Protein AF-A0A8J7PXH0-F1 (afdb_monomer_lite)

Structure (mmCIF, N/CA/C/O backbone):
data_AF-A0A8J7PXH0-F1
#
_entry.id   AF-A0A8J7PXH0-F1
#
loop_
_atom_site.group_PDB
_atom_site.id
_atom_site.type_symbol
_atom_site.label_atom_id
_atom_site.label_alt_id
_atom_site.label_comp_id
_atom_site.label_asym_id
_atom_site.label_entity_id
_atom_site.label_seq_id
_atom_site.pdbx_PDB_ins_code
_atom_site.Cartn_x
_atom_site.Cartn_y
_atom_site.Cartn_z
_atom_site.occupancy
_atom_site.B_iso_or_equiv
_atom_site.auth_seq_id
_atom_site.auth_comp_id
_atom_site.auth_asym_id
_atom_site.auth_atom_id
_atom_site.pdbx_PDB_model_num
ATOM 1 N N . GLU A 1 1 ? -12.166 7.749 -21.381 1.00 57.38 1 GLU A N 1
ATOM 2 C CA . GLU A 1 1 ? -11.118 8.547 -20.692 1.00 57.38 1 GLU A CA 1
ATOM 3 C C . GLU A 1 1 ? -10.069 7.679 -19.978 1.00 57.38 1 GLU A C 1
ATOM 5 O O . GLU A 1 1 ? -8.883 7.879 -20.211 1.00 57.38 1 GLU A O 1
ATOM 10 N N . LEU A 1 2 ? -10.464 6.644 -19.217 1.00 51.62 2 LEU A N 1
ATOM 11 C CA . LEU A 1 2 ? -9.538 5.640 -18.648 1.00 51.62 2 LEU A CA 1
ATOM 12 C C . LEU A 1 2 ? -8.808 4.787 -19.702 1.00 51.62 2 LEU A C 1
ATOM 14 O O . LEU A 1 2 ? -7.662 4.409 -19.489 1.00 51.62 2 LEU A O 1
ATOM 18 N N . GLU A 1 3 ? -9.428 4.530 -20.854 1.00 45.84 3 GLU A N 1
ATOM 19 C CA . GLU A 1 3 ? -8.830 3.743 -21.945 1.00 45.84 3 GLU A CA 1
ATOM 20 C C . GLU A 1 3 ? -7.644 4.441 -22.629 1.00 45.84 3 GLU A C 1
ATOM 22 O O . GLU A 1 3 ? -6.675 3.784 -22.988 1.00 45.84 3 GLU A O 1
ATOM 27 N N . ARG A 1 4 ? -7.633 5.780 -22.731 1.00 52.47 4 ARG A N 1
ATOM 28 C CA . ARG A 1 4 ? -6.480 6.518 -23.295 1.00 52.47 4 ARG A CA 1
ATOM 29 C C . ARG A 1 4 ? -5.243 6.437 -22.393 1.00 52.47 4 ARG A C 1
ATOM 31 O O . ARG A 1 4 ? -4.129 6.432 -22.900 1.00 52.47 4 ARG A O 1
ATOM 38 N N . ARG A 1 5 ? -5.427 6.268 -21.075 1.00 53.31 5 ARG A N 1
ATOM 39 C CA . ARG A 1 5 ? -4.338 5.994 -20.117 1.00 53.31 5 ARG A CA 1
ATOM 40 C C . ARG A 1 5 ? -3.657 4.638 -20.341 1.00 53.31 5 ARG A C 1
ATOM 42 O O . ARG A 1 5 ? -2.589 4.434 -19.779 1.00 53.31 5 ARG A O 1
ATOM 49 N N . PHE A 1 6 ? -4.229 3.719 -21.130 1.00 59.06 6 PHE A N 1
ATOM 50 C CA . PHE A 1 6 ? -3.595 2.423 -21.410 1.00 59.06 6 PHE A CA 1
ATOM 51 C C . PHE A 1 6 ? -2.417 2.505 -22.381 1.00 59.06 6 PHE A C 1
ATOM 53 O O . PHE A 1 6 ? -1.596 1.586 -22.371 1.00 59.06 6 PHE A O 1
ATOM 60 N N . VAL A 1 7 ? -2.348 3.552 -23.210 1.00 59.47 7 VAL A N 1
ATOM 61 C CA . VAL A 1 7 ? -1.360 3.652 -24.294 1.00 59.47 7 VAL A CA 1
ATOM 62 C C . VAL A 1 7 ? 0.048 3.901 -23.742 1.00 59.47 7 VAL A C 1
ATOM 64 O O . VAL A 1 7 ? 0.981 3.233 -24.173 1.00 59.47 7 VAL A O 1
ATOM 67 N N . ASP A 1 8 ? 0.173 4.730 -22.701 1.00 73.44 8 ASP A N 1
ATOM 68 C CA . ASP A 1 8 ? 1.466 5.089 -22.087 1.00 73.44 8 ASP A CA 1
ATOM 69 C C . ASP A 1 8 ? 1.693 4.450 -20.703 1.00 73.44 8 ASP A C 1
ATOM 71 O O . ASP A 1 8 ? 2.664 4.751 -20.007 1.00 73.44 8 ASP A O 1
ATOM 75 N N . ALA A 1 9 ? 0.786 3.573 -20.258 1.00 78.56 9 ALA A N 1
ATOM 76 C CA . ALA A 1 9 ? 0.883 2.940 -18.947 1.00 78.56 9 ALA A CA 1
ATOM 77 C C . ALA A 1 9 ? 2.067 1.969 -18.882 1.00 78.56 9 ALA A C 1
ATOM 79 O O . ALA A 1 9 ? 2.158 1.019 -19.667 1.00 78.56 9 ALA A O 1
ATOM 80 N N . THR A 1 10 ? 2.917 2.121 -17.862 1.00 90.81 10 THR A N 1
ATOM 81 C CA . THR A 1 10 ? 3.910 1.088 -17.547 1.00 90.81 10 THR A CA 1
ATOM 82 C C . THR A 1 10 ? 3.204 -0.234 -17.211 1.00 90.81 10 THR A C 1
ATOM 84 O O . THR A 1 10 ? 2.043 -0.232 -16.782 1.00 90.81 10 THR A O 1
ATOM 87 N N . PRO A 1 11 ? 3.879 -1.394 -17.316 1.00 91.94 11 PRO A N 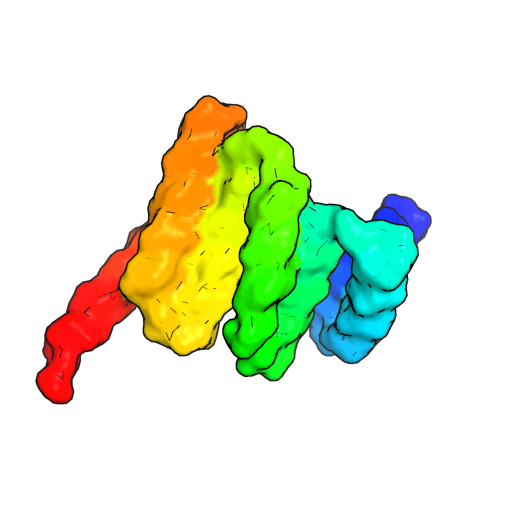1
ATOM 88 C CA . PRO A 1 11 ? 3.282 -2.661 -16.898 1.00 91.94 11 PRO A CA 1
ATOM 89 C C . PRO A 1 11 ? 2.758 -2.639 -15.451 1.00 91.94 11 PRO A C 1
ATOM 91 O O . PRO A 1 11 ? 1.713 -3.220 -15.169 1.00 91.94 11 PRO A O 1
ATOM 94 N N . ALA A 1 12 ? 3.427 -1.916 -14.546 1.00 92.69 12 ALA A N 1
ATOM 95 C CA . ALA A 1 12 ? 2.957 -1.723 -13.175 1.00 92.69 12 ALA A CA 1
ATOM 96 C C . ALA A 1 12 ? 1.677 -0.866 -13.108 1.00 92.69 12 ALA A C 1
ATOM 98 O O . ALA A 1 12 ? 0.757 -1.190 -12.358 1.00 92.69 12 ALA A O 1
ATOM 99 N N . ASP A 1 13 ? 1.573 0.195 -13.911 1.00 93.50 13 ASP A N 1
ATOM 100 C CA . ASP A 1 13 ? 0.351 1.010 -13.979 1.00 93.50 13 ASP A CA 1
ATOM 101 C C . ASP A 1 13 ? -0.820 0.211 -14.555 1.00 93.50 13 ASP A C 1
ATOM 103 O O . ASP A 1 13 ? -1.951 0.351 -14.094 1.00 93.50 13 ASP A O 1
ATOM 107 N N . ARG A 1 14 ? -0.550 -0.711 -15.486 1.00 94.62 14 ARG A N 1
ATOM 108 C CA . ARG A 1 14 ? -1.558 -1.643 -15.998 1.00 94.62 14 ARG A CA 1
ATOM 109 C C . ARG A 1 14 ? -2.074 -2.597 -14.918 1.00 94.62 14 ARG A C 1
ATOM 111 O O . ARG A 1 14 ? -3.281 -2.807 -14.856 1.00 94.62 14 ARG A O 1
ATOM 118 N N . VAL A 1 15 ? -1.217 -3.119 -14.031 1.00 96.06 15 VAL A N 1
ATOM 119 C CA . VAL A 1 15 ? -1.674 -3.909 -12.863 1.00 96.06 15 VAL A CA 1
ATOM 120 C C . VAL A 1 15 ? -2.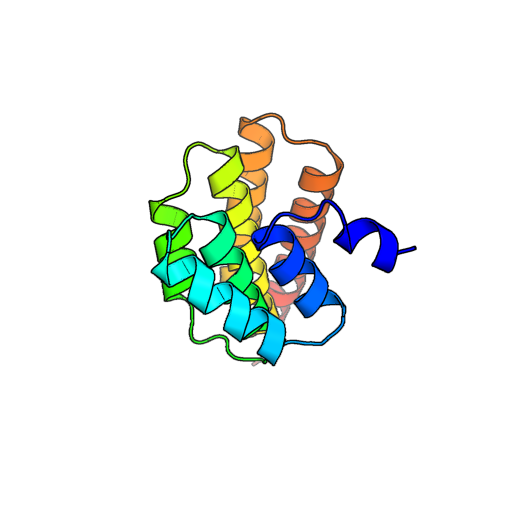617 -3.079 -11.989 1.00 96.06 15 VAL A C 1
ATOM 122 O O . VAL A 1 15 ? -3.676 -3.557 -11.582 1.00 96.06 15 VAL A O 1
ATOM 125 N N . TRP A 1 16 ? -2.261 -1.819 -11.723 1.00 94.56 16 TRP A N 1
ATOM 126 C CA . TRP A 1 16 ? -3.114 -0.918 -10.950 1.00 94.56 16 TRP A CA 1
ATOM 127 C C . TRP A 1 16 ? -4.466 -0.662 -11.633 1.00 94.56 16 TRP A C 1
ATOM 129 O O . TRP A 1 16 ? -5.495 -0.752 -10.962 1.00 94.56 16 TRP A O 1
ATOM 139 N N . LEU A 1 17 ? -4.470 -0.382 -12.942 1.00 94.19 17 LEU A N 1
ATOM 140 C CA . LEU A 1 17 ? -5.680 -0.136 -13.735 1.00 94.19 17 LEU A CA 1
ATOM 141 C C . LEU A 1 17 ? -6.608 -1.352 -13.737 1.00 94.19 17 LEU A C 1
ATOM 143 O O . LEU A 1 17 ? -7.787 -1.213 -13.429 1.00 94.19 17 LEU A O 1
ATOM 147 N N . LEU A 1 18 ? -6.073 -2.542 -14.031 1.00 95.38 18 LEU A N 1
ATOM 148 C CA . LEU A 1 18 ? -6.843 -3.790 -14.037 1.00 95.38 18 LEU A CA 1
ATOM 149 C C . LEU A 1 18 ? -7.531 -4.024 -12.688 1.00 95.38 18 LEU A C 1
ATOM 151 O O . LEU A 1 18 ? -8.717 -4.342 -12.657 1.00 95.38 18 LEU A O 1
ATOM 155 N N . ARG A 1 19 ? -6.826 -3.771 -11.575 1.00 95.56 19 ARG A N 1
ATOM 156 C CA . ARG A 1 19 ? -7.404 -3.871 -10.228 1.00 95.56 19 ARG A CA 1
ATOM 157 C C . ARG A 1 19 ? -8.566 -2.898 -10.019 1.00 95.56 19 ARG A C 1
ATOM 159 O O . ARG A 1 19 ? -9.608 -3.309 -9.528 1.00 95.56 19 ARG A O 1
ATOM 166 N N . VAL A 1 20 ? -8.401 -1.624 -10.387 1.00 94.31 20 VAL A N 1
ATOM 167 C CA . VAL A 1 20 ? -9.456 -0.600 -10.225 1.00 94.31 20 VAL A CA 1
ATOM 168 C C . VAL A 1 20 ? -10.671 -0.885 -11.115 1.00 94.31 20 VAL A C 1
ATOM 170 O O . VAL A 1 20 ? -11.788 -0.564 -10.729 1.00 94.31 20 VAL A O 1
ATOM 173 N N . LEU A 1 21 ? -10.474 -1.542 -12.260 1.00 94.50 21 LEU A N 1
ATOM 174 C CA . LEU A 1 21 ? -11.548 -2.014 -13.142 1.00 94.50 21 LEU A CA 1
ATOM 175 C C . LEU A 1 21 ? -12.203 -3.328 -12.673 1.00 94.50 21 LEU A C 1
ATOM 177 O O . LEU A 1 21 ? -13.040 -3.871 -13.387 1.00 94.50 21 LEU A O 1
ATOM 181 N N . GLY A 1 22 ? -11.802 -3.882 -11.525 1.00 95.19 22 GLY A N 1
ATOM 182 C CA . GLY A 1 22 ? -12.330 -5.151 -11.011 1.00 95.19 22 GLY A CA 1
ATOM 183 C C . GLY A 1 22 ? -11.814 -6.401 -11.734 1.00 95.19 22 GLY A C 1
ATOM 184 O O . GLY A 1 22 ? -12.213 -7.512 -11.401 1.00 95.19 22 GLY A O 1
ATOM 185 N N . ARG A 1 23 ? -10.881 -6.261 -12.684 1.00 96.94 23 ARG A N 1
ATOM 186 C CA . ARG A 1 23 ? -10.244 -7.373 -13.410 1.00 96.94 23 ARG A CA 1
ATOM 187 C C . ARG A 1 23 ? -9.106 -7.969 -12.578 1.00 96.94 23 ARG A C 1
ATOM 189 O O . ARG A 1 23 ? -7.930 -7.868 -12.933 1.00 96.94 23 ARG A O 1
ATOM 196 N N . LEU A 1 24 ? -9.457 -8.526 -11.418 1.00 97.12 24 LEU A N 1
ATOM 197 C CA . LEU A 1 24 ? -8.498 -8.936 -10.386 1.00 97.12 24 LEU A CA 1
ATOM 198 C C . LEU A 1 24 ? -7.601 -10.102 -10.828 1.00 97.12 24 LEU A C 1
ATOM 200 O O . LEU A 1 24 ? -6.409 -10.081 -10.526 1.00 97.12 24 LEU A O 1
ATOM 204 N N . ASP A 1 25 ? -8.122 -11.070 -11.585 1.00 97.88 25 ASP A N 1
ATOM 205 C CA . ASP A 1 25 ? -7.329 -12.203 -12.093 1.00 97.88 25 ASP A CA 1
ATOM 206 C C . ASP A 1 25 ? -6.297 -11.771 -13.144 1.00 97.88 25 ASP A C 1
ATOM 208 O O . ASP A 1 25 ? -5.138 -12.196 -13.102 1.00 97.88 25 ASP A O 1
ATOM 212 N N . ASP A 1 26 ? -6.673 -10.850 -14.034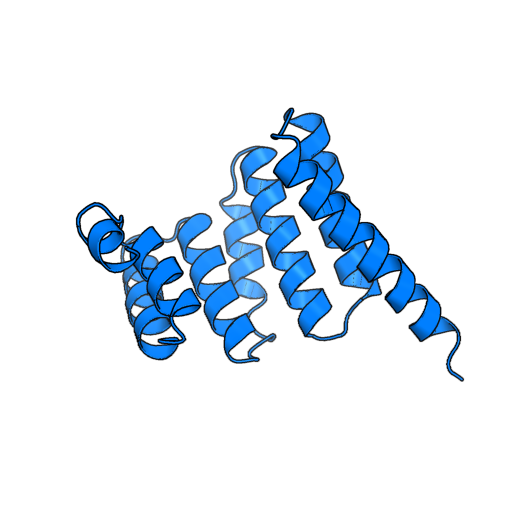 1.00 97.31 26 ASP A N 1
ATOM 213 C CA . ASP A 1 26 ? -5.750 -10.262 -15.010 1.00 97.31 26 ASP A CA 1
ATOM 214 C C . ASP A 1 26 ? -4.660 -9.442 -14.311 1.00 97.31 26 ASP A C 1
ATOM 216 O O . ASP A 1 26 ? -3.476 -9.532 -14.653 1.00 97.31 26 ASP A O 1
ATOM 220 N N . ALA A 1 27 ? -5.051 -8.650 -13.304 1.00 97.56 27 ALA A N 1
ATOM 221 C CA . ALA A 1 27 ? -4.119 -7.872 -12.497 1.00 97.56 27 ALA A CA 1
ATOM 222 C C . ALA A 1 27 ? -3.109 -8.787 -11.791 1.00 97.56 27 ALA A C 1
ATOM 224 O O . ALA A 1 27 ? -1.909 -8.495 -11.787 1.00 97.56 27 ALA A O 1
ATOM 225 N N . LEU A 1 28 ? -3.581 -9.905 -11.233 1.00 97.50 28 LEU A N 1
ATOM 226 C CA . LEU A 1 28 ? -2.740 -10.872 -10.539 1.00 97.50 28 LEU A CA 1
ATOM 227 C C . LEU A 1 28 ? -1.799 -11.596 -11.506 1.00 97.50 28 LEU A C 1
ATOM 229 O O . LEU A 1 28 ? -0.600 -11.671 -11.239 1.00 97.50 28 LEU A O 1
ATOM 233 N N . THR A 1 29 ? -2.306 -12.049 -12.653 1.00 98.19 29 THR A N 1
ATOM 234 C CA . THR A 1 29 ? -1.513 -12.721 -13.694 1.00 98.19 29 THR A CA 1
ATOM 235 C C . THR A 1 29 ? -0.366 -11.833 -14.170 1.00 98.19 29 THR A C 1
ATOM 237 O O . THR A 1 29 ? 0.797 -12.251 -14.183 1.00 98.19 29 THR A O 1
ATOM 240 N N . LEU A 1 30 ? -0.666 -10.575 -14.509 1.00 97.62 30 LEU A N 1
ATOM 241 C CA . LEU A 1 30 ? 0.349 -9.614 -14.930 1.00 97.62 30 LEU A CA 1
ATOM 242 C C . LEU A 1 30 ? 1.328 -9.301 -13.792 1.00 97.62 30 LEU A C 1
ATOM 244 O O . LEU A 1 30 ? 2.539 -9.318 -14.001 1.00 97.62 30 LEU A O 1
ATOM 248 N N . GLY A 1 31 ? 0.824 -9.049 -12.584 1.00 97.50 31 GLY A N 1
ATOM 249 C CA . GLY A 1 31 ? 1.655 -8.732 -11.426 1.00 97.50 31 GLY A CA 1
ATOM 250 C C . GLY A 1 31 ? 2.629 -9.856 -11.063 1.00 97.50 31 GLY A C 1
ATOM 251 O O . GLY A 1 31 ? 3.810 -9.595 -10.844 1.00 97.50 31 GLY A O 1
ATOM 252 N N . GLN A 1 32 ? 2.182 -11.113 -11.080 1.00 97.56 32 GLN A N 1
ATOM 253 C CA . GLN A 1 32 ? 3.041 -12.277 -10.845 1.00 97.56 32 GLN A CA 1
ATOM 254 C C . GLN A 1 32 ? 4.105 -12.441 -11.932 1.00 97.56 32 GLN A C 1
ATOM 256 O O . GLN A 1 32 ? 5.246 -12.787 -11.620 1.00 97.56 32 GLN A O 1
ATOM 261 N N . ARG A 1 33 ? 3.768 -12.161 -13.199 1.00 98.12 33 ARG A N 1
ATOM 262 C CA . ARG A 1 33 ? 4.759 -12.145 -14.284 1.00 98.12 33 ARG A CA 1
ATOM 263 C C . ARG A 1 33 ? 5.850 -11.107 -14.014 1.00 98.12 33 ARG A C 1
ATOM 265 O O . ARG A 1 33 ? 7.026 -11.452 -14.046 1.00 98.12 33 ARG A O 1
ATOM 272 N N . LEU A 1 34 ? 5.464 -9.884 -13.645 1.00 97.50 34 LEU A N 1
ATOM 273 C CA . LEU A 1 34 ? 6.413 -8.819 -13.307 1.00 97.50 34 LEU A CA 1
ATOM 274 C C . LEU A 1 34 ? 7.282 -9.168 -12.093 1.00 97.50 34 LEU A C 1
ATOM 276 O O . LEU A 1 34 ? 8.464 -8.847 -12.089 1.00 97.50 34 LEU A O 1
ATOM 280 N N . LEU A 1 35 ? 6.740 -9.849 -11.077 1.00 96.81 35 LEU A N 1
ATOM 281 C CA . LEU A 1 35 ? 7.533 -10.296 -9.924 1.00 96.81 35 LEU A CA 1
ATOM 282 C C . LEU A 1 35 ? 8.619 -11.312 -10.300 1.00 96.81 35 LEU A C 1
ATOM 284 O O . LEU A 1 35 ? 9.693 -11.267 -9.696 1.00 96.81 35 LEU A O 1
ATOM 288 N N . ARG A 1 36 ? 8.344 -12.194 -11.275 1.00 97.00 36 ARG A N 1
ATOM 289 C CA . ARG A 1 36 ? 9.320 -13.157 -11.817 1.00 97.00 36 ARG A CA 1
ATOM 290 C C . ARG A 1 36 ? 10.409 -12.472 -12.642 1.00 97.00 36 ARG A C 1
ATOM 292 O O . ARG A 1 36 ? 11.562 -12.861 -12.537 1.00 97.00 36 ARG A O 1
ATOM 299 N N . GLU A 1 37 ? 10.048 -11.460 -13.429 1.00 96.00 37 GLU A N 1
ATOM 300 C CA . GLU A 1 37 ? 11.002 -10.676 -14.226 1.00 96.00 37 GLU A CA 1
ATOM 301 C C . GLU A 1 37 ? 11.887 -9.795 -13.333 1.00 96.00 37 GLU A C 1
ATOM 303 O O . GLU A 1 37 ? 13.113 -9.818 -13.426 1.00 96.00 37 GLU A O 1
ATOM 308 N N . ARG A 1 38 ? 11.264 -9.005 -12.450 1.00 93.06 38 ARG A N 1
ATOM 309 C CA . ARG A 1 38 ? 11.954 -8.135 -11.499 1.00 93.06 38 ARG A CA 1
ATOM 310 C C . ARG A 1 38 ? 11.047 -7.755 -10.332 1.00 93.06 38 ARG A C 1
ATOM 312 O O . ARG A 1 38 ? 10.160 -6.906 -10.436 1.00 93.06 38 ARG A O 1
ATOM 319 N N . SER A 1 39 ? 11.361 -8.294 -9.161 1.00 92.69 39 SER A N 1
ATOM 320 C CA . SER A 1 39 ? 10.721 -7.882 -7.912 1.00 92.69 39 SER A CA 1
ATOM 321 C C . SER A 1 39 ? 11.151 -6.462 -7.521 1.00 92.69 39 SER A C 1
ATOM 323 O O . SER A 1 39 ? 12.293 -6.226 -7.141 1.00 92.69 39 SER A O 1
ATOM 325 N N . THR A 1 40 ? 10.222 -5.508 -7.597 1.00 95.94 40 THR A N 1
ATOM 326 C CA . THR A 1 40 ? 10.392 -4.144 -7.067 1.00 95.94 40 THR A CA 1
ATOM 327 C C . THR A 1 40 ? 9.391 -3.901 -5.944 1.00 95.94 40 THR A C 1
ATOM 329 O O . THR A 1 40 ? 8.330 -4.532 -5.923 1.00 95.94 40 THR A O 1
ATOM 332 N N . PHE A 1 41 ? 9.672 -2.954 -5.041 1.00 96.00 41 PHE A N 1
ATOM 333 C CA . PHE A 1 41 ? 8.727 -2.612 -3.970 1.00 96.00 41 PHE A CA 1
ATOM 334 C C . PHE A 1 41 ? 7.341 -2.237 -4.534 1.00 96.00 41 PHE A C 1
ATOM 336 O O . PHE A 1 41 ? 6.321 -2.675 -4.008 1.00 96.00 41 PHE A O 1
ATOM 343 N N . ARG A 1 42 ? 7.292 -1.498 -5.658 1.00 95.94 42 ARG A N 1
ATOM 344 C CA . ARG A 1 42 ? 6.039 -1.080 -6.305 1.00 95.94 42 ARG A CA 1
ATOM 345 C C . ARG A 1 42 ? 5.226 -2.276 -6.797 1.00 95.94 42 ARG A C 1
ATOM 347 O O . ARG A 1 42 ? 4.032 -2.335 -6.524 1.00 95.94 42 ARG A O 1
ATOM 354 N N . VAL A 1 43 ? 5.850 -3.226 -7.499 1.00 97.19 43 VAL A N 1
ATOM 355 C CA . VAL A 1 43 ? 5.141 -4.413 -8.012 1.00 97.19 43 VAL A CA 1
ATOM 356 C C . VAL A 1 43 ? 4.658 -5.291 -6.854 1.00 97.19 43 VAL A C 1
ATOM 358 O O . VAL A 1 43 ? 3.513 -5.734 -6.874 1.00 97.19 43 VAL A O 1
ATOM 361 N N . LEU A 1 44 ? 5.473 -5.470 -5.809 1.00 98.31 44 LEU A N 1
ATOM 362 C CA . LEU A 1 44 ? 5.075 -6.206 -4.604 1.00 98.31 44 LEU A CA 1
ATOM 363 C C . LEU A 1 44 ? 3.849 -5.578 -3.925 1.00 98.31 44 LEU A C 1
ATOM 365 O O . LEU A 1 44 ? 2.901 -6.294 -3.610 1.00 98.31 44 LEU A O 1
ATOM 369 N N . LEU A 1 45 ? 3.823 -4.250 -3.754 1.00 97.38 45 LEU A N 1
ATOM 370 C CA . LEU A 1 45 ? 2.664 -3.551 -3.186 1.00 97.38 45 LEU A CA 1
ATOM 371 C C . LEU A 1 45 ? 1.416 -3.669 -4.063 1.00 97.38 45 LEU A C 1
ATOM 373 O O . LEU A 1 45 ? 0.317 -3.826 -3.535 1.00 97.38 45 LEU A O 1
ATOM 377 N N . LEU A 1 46 ? 1.565 -3.601 -5.388 1.00 97.00 46 LEU A N 1
ATOM 378 C CA . LEU A 1 46 ? 0.441 -3.754 -6.309 1.00 97.00 46 LEU A CA 1
ATOM 379 C C . LEU A 1 46 ? -0.167 -5.154 -6.223 1.00 97.00 46 LEU A C 1
ATOM 381 O O . LEU A 1 46 ? -1.381 -5.262 -6.081 1.00 97.00 46 LEU A O 1
ATOM 385 N N . VAL A 1 47 ? 0.659 -6.203 -6.238 1.00 97.81 47 VAL A N 1
ATOM 386 C CA . VAL A 1 47 ? 0.191 -7.591 -6.100 1.00 97.81 47 VAL A CA 1
ATOM 387 C C . VAL A 1 47 ? -0.447 -7.819 -4.728 1.00 97.81 47 VAL A C 1
ATOM 389 O O . VAL A 1 47 ? -1.545 -8.364 -4.657 1.00 97.81 47 VAL A O 1
ATOM 392 N N . ALA A 1 48 ? 0.162 -7.318 -3.647 1.00 97.44 48 ALA A N 1
ATOM 393 C CA . ALA A 1 48 ? -0.430 -7.387 -2.309 1.00 97.44 48 ALA A CA 1
ATOM 394 C C . ALA A 1 48 ? -1.817 -6.724 -2.253 1.00 97.44 48 ALA A C 1
ATOM 396 O O . ALA A 1 48 ? -2.739 -7.244 -1.634 1.00 97.44 48 ALA A O 1
ATOM 397 N N . HIS A 1 49 ? -1.983 -5.586 -2.928 1.00 96.38 49 HIS A N 1
ATOM 398 C CA . HIS A 1 49 ? -3.252 -4.864 -2.955 1.00 96.38 49 HIS A CA 1
ATOM 399 C C . HIS A 1 49 ? -4.311 -5.556 -3.828 1.00 96.38 49 HIS A C 1
ATOM 401 O O . HIS A 1 49 ? -5.500 -5.416 -3.554 1.00 96.38 49 HIS A O 1
ATOM 407 N N . VAL A 1 50 ? -3.907 -6.309 -4.860 1.00 97.62 50 VAL A N 1
ATOM 408 C CA . VAL A 1 50 ? -4.823 -7.183 -5.616 1.00 97.62 50 VAL A CA 1
ATOM 409 C C . VAL A 1 50 ? -5.339 -8.309 -4.719 1.00 97.62 50 VAL A C 1
ATOM 411 O O . VAL A 1 50 ? -6.549 -8.500 -4.660 1.00 97.62 50 VAL A O 1
ATOM 414 N N . HIS A 1 51 ? -4.462 -8.992 -3.974 1.00 97.56 51 HIS A N 1
ATOM 415 C CA . HIS A 1 51 ? -4.870 -10.010 -2.994 1.00 97.56 51 HIS A CA 1
ATOM 416 C C . HIS A 1 51 ? -5.831 -9.436 -1.942 1.00 97.56 51 HIS A C 1
ATOM 418 O O . HIS A 1 51 ? -6.903 -9.985 -1.716 1.00 97.56 51 HIS A O 1
ATOM 424 N N . GLN A 1 52 ? -5.521 -8.260 -1.392 1.00 96.00 52 GLN A N 1
ATOM 425 C CA . GLN A 1 52 ? -6.410 -7.556 -0.465 1.00 96.00 52 GLN A CA 1
ATOM 426 C C . GLN A 1 52 ? -7.813 -7.314 -1.055 1.00 96.00 52 GLN A C 1
ATOM 428 O O . GLN A 1 52 ? -8.805 -7.555 -0.377 1.00 96.00 52 GLN A O 1
ATOM 433 N N . TRP A 1 53 ? -7.918 -6.882 -2.318 1.00 95.62 53 TRP A N 1
ATOM 434 C CA . TRP A 1 53 ? -9.212 -6.662 -2.991 1.00 95.62 53 TRP A CA 1
ATOM 435 C C . TRP A 1 53 ? -9.984 -7.957 -3.266 1.00 95.62 53 TRP A C 1
ATOM 437 O O . TRP A 1 53 ? -11.198 -7.918 -3.437 1.00 95.62 53 TRP A O 1
ATOM 447 N N . ARG A 1 54 ? -9.293 -9.099 -3.280 1.00 96.06 54 ARG A N 1
ATOM 448 C CA . ARG A 1 54 ? -9.892 -10.439 -3.331 1.00 96.06 54 ARG A CA 1
ATOM 449 C C . ARG A 1 54 ? -10.295 -10.965 -1.943 1.00 96.06 54 ARG A C 1
ATOM 451 O O . ARG A 1 54 ? -10.802 -12.075 -1.854 1.00 96.06 54 ARG A O 1
ATOM 458 N N . GLY A 1 55 ? -10.059 -10.204 -0.868 1.00 94.62 55 GLY A N 1
ATOM 459 C CA . GLY A 1 55 ? -10.265 -10.651 0.517 1.00 94.62 55 GLY A CA 1
ATOM 460 C C . GLY A 1 55 ? -9.158 -11.571 1.050 1.00 94.62 55 GLY A C 1
ATOM 461 O O . GLY A 1 55 ? -9.298 -12.164 2.115 1.00 94.62 55 GLY A O 1
ATOM 462 N N . GLU A 1 56 ? -8.043 -11.694 0.329 1.00 95.44 56 GLU A N 1
ATOM 463 C CA . GLU A 1 56 ? -6.922 -12.578 0.660 1.00 95.44 56 GLU A CA 1
ATOM 464 C C . GLU A 1 56 ? -5.889 -11.805 1.501 1.00 95.44 56 GLU A C 1
ATOM 466 O O . GLU A 1 56 ? -4.924 -11.223 0.994 1.00 95.44 56 GLU A O 1
ATOM 471 N N . PHE A 1 57 ? -6.125 -11.729 2.814 1.00 92.38 57 PHE A N 1
ATOM 472 C CA . PHE A 1 57 ? -5.318 -10.911 3.735 1.00 92.38 57 PHE A CA 1
ATOM 473 C C . PHE A 1 57 ? -4.072 -11.610 4.304 1.00 92.38 57 PHE A C 1
ATOM 475 O O . PHE A 1 57 ? -3.277 -10.964 4.998 1.00 92.38 57 PHE A O 1
ATOM 482 N N . ASP A 1 58 ? -3.897 -12.898 4.017 1.00 88.69 58 ASP A N 1
ATOM 483 C CA . ASP A 1 58 ? -2.801 -13.760 4.475 1.00 88.69 58 ASP A CA 1
ATOM 484 C C . ASP A 1 58 ? -1.459 -13.463 3.782 1.00 88.69 58 ASP A C 1
ATOM 486 O O . ASP A 1 58 ? -0.405 -13.829 4.294 1.00 88.69 58 ASP A O 1
ATOM 490 N N . ARG A 1 59 ? -1.469 -12.695 2.686 1.00 89.56 59 ARG A N 1
ATOM 491 C CA . ARG A 1 59 ? -0.287 -12.330 1.878 1.00 89.56 59 ARG A CA 1
ATOM 492 C C . ARG A 1 59 ? 0.571 -11.204 2.454 1.00 89.56 59 ARG A C 1
ATOM 494 O O . ARG A 1 59 ? 1.057 -10.327 1.730 1.00 89.56 59 ARG A O 1
ATOM 501 N N . ALA A 1 60 ? 0.763 -11.200 3.770 1.00 89.69 60 ALA A N 1
ATOM 502 C CA . ALA A 1 60 ? 1.575 -10.193 4.446 1.00 89.69 60 ALA A CA 1
ATOM 503 C C . ALA A 1 60 ? 3.050 -10.229 3.995 1.00 89.69 60 ALA A C 1
ATOM 505 O O . ALA A 1 60 ? 3.710 -9.182 4.010 1.00 89.69 60 ALA A O 1
ATOM 506 N N . GLU A 1 61 ? 3.561 -11.377 3.523 1.00 96.12 61 GLU A N 1
ATOM 507 C CA . GLU A 1 61 ? 4.951 -11.503 3.068 1.00 96.12 61 GLU A CA 1
ATOM 508 C C . GLU A 1 61 ? 5.285 -10.566 1.898 1.00 96.12 61 GLU A C 1
ATOM 510 O O . GLU A 1 61 ? 6.411 -10.076 1.788 1.00 96.12 61 GLU A O 1
ATOM 515 N N . LEU A 1 62 ? 4.308 -10.246 1.042 1.00 97.00 62 LEU A N 1
ATOM 516 C CA . LEU A 1 62 ? 4.511 -9.332 -0.084 1.00 97.00 62 LEU A CA 1
ATOM 517 C C . LEU A 1 62 ? 4.828 -7.913 0.399 1.00 97.00 62 LEU A C 1
ATOM 519 O O . LEU A 1 62 ? 5.725 -7.260 -0.135 1.00 97.00 62 LEU A O 1
ATOM 523 N N . GLN A 1 63 ? 4.129 -7.446 1.436 1.00 96.81 63 GLN A N 1
ATOM 524 C CA . GLN A 1 63 ? 4.353 -6.123 2.021 1.00 96.81 63 GLN A CA 1
ATOM 525 C C . GLN A 1 63 ? 5.662 -6.077 2.818 1.00 96.81 63 GLN A C 1
ATOM 527 O O . GLN A 1 63 ? 6.375 -5.079 2.751 1.00 96.81 63 GLN A O 1
ATOM 532 N N . GLN A 1 64 ? 6.029 -7.166 3.502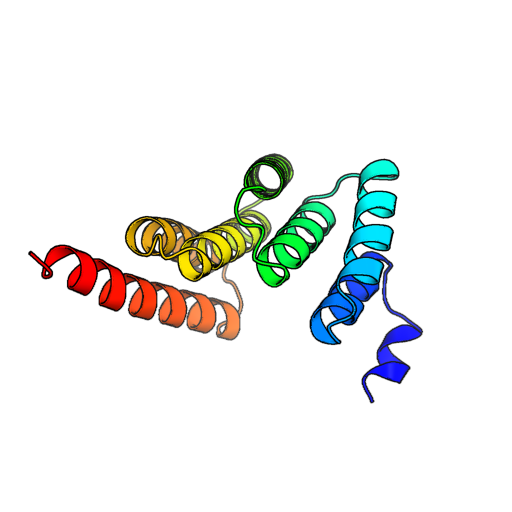 1.00 97.31 64 GLN A N 1
ATOM 533 C CA . GLN A 1 64 ? 7.324 -7.286 4.184 1.00 97.31 64 GLN A CA 1
ATOM 534 C C . GLN A 1 64 ? 8.493 -7.220 3.193 1.00 97.31 64 GLN A C 1
ATOM 536 O O . GLN A 1 64 ? 9.431 -6.447 3.384 1.00 97.31 64 GLN A O 1
ATOM 541 N N . ARG A 1 65 ? 8.408 -7.960 2.081 1.00 98.00 65 ARG A N 1
ATOM 542 C CA . ARG A 1 65 ? 9.395 -7.886 0.994 1.00 98.00 65 ARG A CA 1
ATOM 543 C C . ARG A 1 65 ? 9.435 -6.495 0.365 1.00 98.00 65 ARG A C 1
ATOM 545 O O . ARG A 1 65 ? 10.516 -5.996 0.070 1.00 98.00 65 ARG A O 1
ATOM 552 N N . ALA A 1 66 ? 8.281 -5.847 0.183 1.00 97.81 66 ALA A N 1
ATOM 553 C CA . ALA A 1 66 ? 8.235 -4.478 -0.323 1.00 97.81 66 ALA A CA 1
ATOM 554 C C . ALA A 1 66 ? 8.945 -3.504 0.625 1.00 97.81 66 ALA A C 1
ATOM 556 O O . ALA A 1 66 ? 9.696 -2.654 0.159 1.00 97.81 66 ALA A O 1
ATOM 557 N N . ARG A 1 67 ? 8.760 -3.667 1.941 1.00 97.69 67 ARG A N 1
ATOM 558 C CA . ARG A 1 67 ? 9.456 -2.889 2.974 1.00 97.69 67 ARG A CA 1
ATOM 559 C C . ARG A 1 67 ? 10.970 -3.039 2.874 1.00 97.69 67 ARG A C 1
ATOM 561 O O . ARG A 1 67 ? 11.670 -2.038 2.903 1.00 97.69 67 ARG A O 1
ATOM 568 N N . ALA A 1 68 ? 11.458 -4.268 2.699 1.00 97.94 68 ALA A N 1
ATOM 569 C CA . ALA A 1 68 ? 12.888 -4.555 2.573 1.00 97.94 68 ALA A CA 1
ATOM 570 C C . ALA A 1 68 ? 13.524 -3.950 1.307 1.00 97.94 68 ALA A C 1
ATOM 572 O O . ALA A 1 68 ? 14.713 -3.651 1.301 1.00 97.94 68 ALA A O 1
ATOM 573 N N . LEU A 1 69 ? 12.741 -3.763 0.239 1.00 97.69 69 LEU A N 1
ATOM 574 C CA . LEU A 1 69 ? 13.198 -3.144 -1.011 1.00 97.69 69 LEU A CA 1
ATOM 575 C C . LEU A 1 69 ? 12.954 -1.629 -1.077 1.00 97.69 69 LEU A C 1
ATOM 577 O O . LEU A 1 69 ? 13.352 -0.999 -2.058 1.00 97.69 69 LEU A O 1
ATOM 581 N N . ALA A 1 70 ? 12.258 -1.049 -0.099 1.00 97.31 70 ALA A N 1
ATOM 582 C CA . ALA A 1 70 ? 11.936 0.369 -0.094 1.00 97.31 70 ALA A CA 1
ATOM 583 C C . ALA A 1 70 ? 13.167 1.197 0.287 1.00 97.31 70 ALA A C 1
ATOM 585 O O . ALA A 1 70 ? 13.813 0.956 1.305 1.00 97.31 70 ALA A O 1
ATOM 586 N N . VAL A 1 71 ? 13.460 2.216 -0.517 1.00 97.38 71 VAL A N 1
ATOM 587 C CA . VAL A 1 71 ? 14.585 3.127 -0.306 1.00 97.38 71 VAL A CA 1
ATOM 588 C C . VAL A 1 71 ? 14.059 4.501 0.099 1.00 97.38 71 VAL A C 1
ATOM 590 O O . VAL A 1 71 ? 13.366 5.174 -0.669 1.00 97.38 71 VAL A O 1
ATOM 593 N N . GLY A 1 72 ? 14.413 4.914 1.317 1.00 97.62 72 GLY A N 1
ATOM 594 C CA . GLY A 1 72 ? 14.069 6.214 1.885 1.00 97.62 72 GLY A CA 1
ATOM 595 C C . GLY A 1 72 ? 12.626 6.337 2.387 1.00 97.62 72 GLY A C 1
ATOM 596 O O . GLY A 1 72 ? 11.746 5.520 2.101 1.00 97.62 72 GLY A O 1
ATOM 597 N N . ASP A 1 73 ? 12.382 7.418 3.129 1.00 98.12 73 ASP A N 1
ATOM 598 C CA . ASP A 1 73 ? 11.125 7.655 3.846 1.00 98.12 73 ASP A CA 1
ATOM 599 C C . ASP A 1 73 ? 9.901 7.680 2.923 1.00 98.12 73 ASP A C 1
ATOM 601 O O . ASP A 1 73 ? 8.844 7.165 3.283 1.00 98.12 73 ASP A O 1
ATOM 605 N N . ARG A 1 74 ? 10.035 8.223 1.705 1.00 97.38 74 ARG A N 1
ATOM 606 C CA . ARG A 1 74 ? 8.919 8.300 0.753 1.00 97.38 74 ARG A CA 1
ATOM 607 C C . ARG A 1 74 ? 8.409 6.911 0.372 1.00 97.38 74 ARG A C 1
ATOM 609 O O . ARG A 1 74 ? 7.202 6.690 0.383 1.00 97.38 74 ARG A O 1
ATOM 616 N N . GLN A 1 75 ? 9.296 5.974 0.035 1.00 97.75 75 GLN A N 1
ATOM 617 C CA . GLN A 1 75 ? 8.877 4.622 -0.349 1.00 97.75 75 GLN A CA 1
ATOM 618 C C . GLN A 1 75 ? 8.377 3.832 0.860 1.00 97.75 75 GLN A C 1
ATOM 620 O O . GLN A 1 75 ? 7.351 3.158 0.760 1.00 97.75 75 GLN A O 1
ATOM 625 N N . LEU A 1 76 ? 9.040 3.971 2.012 1.00 98.38 76 LEU A N 1
ATOM 626 C CA . LEU A 1 76 ? 8.587 3.351 3.256 1.00 98.38 76 LEU A CA 1
ATOM 627 C C . LEU A 1 76 ? 7.188 3.838 3.647 1.00 98.38 76 LEU A C 1
ATOM 629 O O . LEU A 1 76 ? 6.337 3.017 3.968 1.00 98.38 76 LEU A O 1
ATOM 633 N N . ALA A 1 77 ? 6.891 5.133 3.509 1.00 98.38 77 ALA A N 1
ATOM 634 C CA . ALA A 1 77 ? 5.557 5.666 3.772 1.00 98.38 77 ALA A CA 1
ATOM 635 C C . ALA A 1 77 ? 4.480 5.020 2.888 1.00 98.38 77 ALA A C 1
ATOM 637 O O . ALA A 1 77 ? 3.370 4.755 3.350 1.00 98.38 77 ALA A O 1
ATOM 638 N N . PHE A 1 78 ? 4.794 4.753 1.614 1.00 97.12 78 PHE A N 1
ATOM 639 C CA . PHE A 1 78 ? 3.893 4.009 0.733 1.00 97.12 78 PHE A CA 1
ATOM 640 C C . PHE A 1 78 ? 3.667 2.584 1.237 1.00 97.12 78 PHE A C 1
ATOM 642 O O . PHE A 1 78 ? 2.521 2.135 1.270 1.00 97.12 78 PHE A O 1
ATOM 649 N N . VAL A 1 79 ? 4.724 1.886 1.657 1.00 98.31 79 VAL A N 1
ATOM 650 C CA . VAL A 1 79 ? 4.603 0.533 2.213 1.00 98.31 79 VAL A CA 1
ATOM 651 C C . VAL A 1 79 ? 3.723 0.536 3.462 1.00 98.31 79 VAL A C 1
ATOM 653 O O . VAL A 1 79 ? 2.730 -0.188 3.488 1.00 98.31 79 VAL A O 1
ATOM 656 N N . GLU A 1 80 ? 4.011 1.392 4.445 1.00 98.56 80 GLU A N 1
ATOM 657 C CA . GLU A 1 80 ? 3.241 1.476 5.695 1.00 98.56 80 GLU A CA 1
ATOM 658 C C . GLU A 1 80 ? 1.770 1.822 5.449 1.00 98.56 80 GLU A C 1
ATOM 660 O O . GLU A 1 80 ? 0.874 1.214 6.035 1.00 98.56 80 GLU A O 1
ATOM 665 N N . GLN A 1 81 ? 1.486 2.734 4.513 1.00 98.19 81 GLN A N 1
ATOM 666 C CA . GLN A 1 81 ? 0.108 3.063 4.156 1.00 98.19 81 GLN A CA 1
ATOM 667 C C . GLN A 1 81 ? -0.642 1.840 3.602 1.00 98.19 81 GLN A C 1
ATOM 669 O O . GLN A 1 81 ? -1.821 1.655 3.900 1.00 98.19 81 GLN A O 1
ATOM 674 N N . HIS A 1 82 ? 0.007 1.011 2.781 1.00 97.50 82 HIS A N 1
ATOM 675 C CA . HIS A 1 82 ? -0.603 -0.206 2.239 1.00 97.50 82 HIS A CA 1
ATOM 676 C C . HIS A 1 82 ? -0.729 -1.319 3.289 1.00 97.50 82 HIS A C 1
ATOM 678 O O . HIS A 1 82 ? -1.736 -2.030 3.294 1.00 97.50 82 HIS A O 1
ATOM 684 N N . VAL A 1 83 ? 0.237 -1.441 4.203 1.00 98.12 83 VAL A N 1
ATOM 685 C CA . VAL A 1 83 ? 0.143 -2.336 5.368 1.00 98.12 83 VAL A CA 1
ATOM 686 C C . VAL A 1 83 ? -1.067 -1.963 6.220 1.00 98.12 83 VAL A C 1
ATOM 688 O O . VAL A 1 83 ? -1.887 -2.830 6.521 1.00 98.12 83 VAL A O 1
ATOM 691 N N . GLY A 1 84 ? -1.228 -0.673 6.527 1.00 98.00 84 GLY A N 1
ATOM 692 C CA . GLY A 1 84 ? -2.370 -0.167 7.280 1.00 98.00 84 GLY A CA 1
ATOM 693 C C . GLY A 1 84 ? -3.702 -0.482 6.605 1.00 98.00 84 GLY A C 1
ATOM 694 O O . GLY A 1 84 ? -4.607 -0.970 7.269 1.00 98.00 84 GLY A O 1
ATOM 695 N N . LYS A 1 85 ? -3.813 -0.303 5.280 1.00 97.44 85 LYS A N 1
ATOM 696 C CA . LYS A 1 85 ? -5.035 -0.644 4.526 1.00 97.44 85 LYS A CA 1
ATOM 697 C C . LYS A 1 85 ? -5.386 -2.128 4.626 1.00 97.44 85 LYS A C 1
ATOM 699 O O . LYS A 1 85 ? -6.521 -2.452 4.943 1.00 97.44 85 LYS A O 1
ATOM 704 N N . ARG A 1 86 ? -4.416 -3.025 4.416 1.00 97.19 86 ARG A N 1
ATOM 705 C CA . ARG A 1 86 ? -4.645 -4.475 4.541 1.00 97.19 86 ARG A CA 1
ATOM 706 C C . ARG A 1 86 ? -5.115 -4.844 5.950 1.00 97.19 86 ARG A C 1
ATOM 708 O O . ARG A 1 86 ? -6.065 -5.602 6.094 1.00 97.19 86 ARG A O 1
ATOM 715 N N . LEU A 1 87 ? -4.453 -4.309 6.979 1.00 97.31 87 LEU A N 1
ATOM 716 C CA . LEU A 1 87 ? -4.821 -4.553 8.376 1.00 97.31 87 LEU A CA 1
ATOM 717 C C . LEU A 1 87 ? -6.227 -4.032 8.683 1.00 97.31 87 LEU A C 1
ATOM 719 O O . LEU A 1 87 ? -7.016 -4.752 9.291 1.00 97.31 87 LEU A O 1
ATOM 723 N N . PHE A 1 88 ? -6.541 -2.822 8.223 1.00 97.31 88 PHE A N 1
ATOM 724 C CA . PHE A 1 88 ? -7.842 -2.189 8.399 1.00 97.31 88 PHE A CA 1
ATOM 72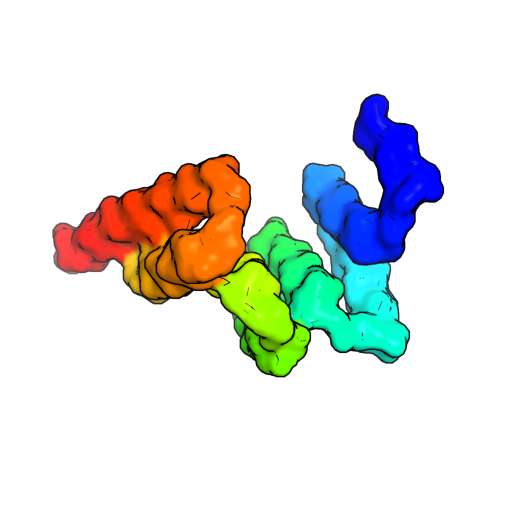5 C C . PHE A 1 88 ? -8.961 -3.020 7.766 1.00 97.31 88 PHE A C 1
ATOM 727 O O . PHE A 1 88 ? -9.926 -3.348 8.448 1.00 97.31 88 PHE A O 1
ATOM 734 N N . ASP A 1 89 ? -8.791 -3.430 6.509 1.00 96.38 89 ASP A N 1
ATOM 735 C CA . ASP A 1 89 ? -9.783 -4.233 5.785 1.00 96.38 89 ASP A CA 1
ATOM 736 C C . ASP A 1 89 ? -9.956 -5.634 6.398 1.00 96.38 89 ASP A C 1
ATOM 738 O O . ASP A 1 89 ? -11.036 -6.211 6.329 1.00 96.38 89 ASP A O 1
ATOM 742 N N . SER A 1 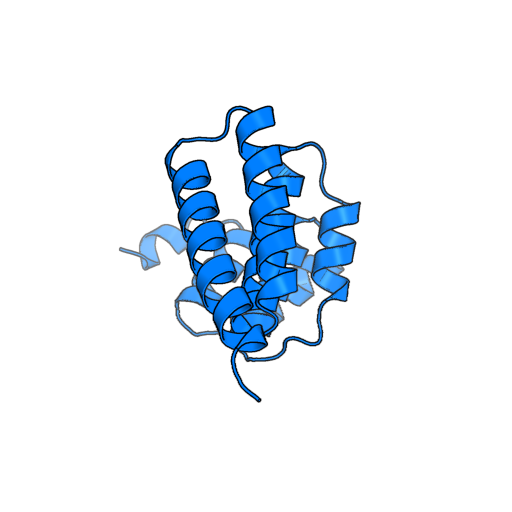90 ? -8.919 -6.159 7.063 1.00 95.56 90 SER A N 1
ATOM 743 C CA . SER A 1 90 ? -8.988 -7.411 7.834 1.00 95.56 90 SER A CA 1
ATOM 744 C C . SER A 1 90 ? -9.537 -7.253 9.264 1.00 95.56 90 SER A C 1
ATOM 746 O O . SER A 1 90 ? -9.484 -8.201 10.044 1.00 95.56 90 SER A O 1
ATOM 748 N N . GLY A 1 91 ? -10.003 -6.060 9.654 1.00 95.31 91 GLY A N 1
ATOM 749 C CA . GLY A 1 91 ? -10.561 -5.781 10.985 1.00 95.31 91 GLY A CA 1
ATOM 750 C C . GLY A 1 91 ? -9.531 -5.569 12.106 1.00 95.31 91 GLY A C 1
ATOM 751 O O . GLY A 1 91 ? -9.895 -5.373 13.263 1.00 95.31 91 GLY A O 1
ATOM 752 N N . ARG A 1 92 ? -8.229 -5.563 11.799 1.00 96.31 92 ARG A N 1
ATOM 753 C CA . ARG A 1 92 ? -7.132 -5.409 12.776 1.00 96.31 92 ARG A CA 1
ATOM 754 C C . ARG A 1 92 ? -6.837 -3.933 13.051 1.00 96.31 92 ARG A C 1
ATOM 756 O O . ARG A 1 92 ? -5.733 -3.444 12.805 1.00 96.31 92 ARG A O 1
ATOM 763 N N . TYR A 1 93 ? -7.832 -3.202 13.552 1.00 97.19 93 TYR A N 1
ATOM 764 C CA . TYR A 1 93 ? -7.813 -1.732 13.613 1.00 97.19 93 TYR A CA 1
ATOM 765 C C . TYR A 1 93 ? -6.669 -1.141 14.446 1.00 97.19 93 TYR A C 1
ATOM 767 O O . TYR A 1 93 ? -6.062 -0.154 14.036 1.00 97.19 93 TYR A O 1
ATOM 775 N N . ARG A 1 94 ? -6.311 -1.762 15.577 1.00 97.25 94 ARG A N 1
ATOM 776 C CA . ARG A 1 94 ? -5.203 -1.289 16.428 1.00 97.25 94 ARG A CA 1
ATOM 777 C C . ARG A 1 94 ? -3.845 -1.382 15.730 1.00 97.25 94 ARG A C 1
ATOM 779 O O . ARG A 1 94 ? -3.011 -0.493 15.863 1.00 97.25 94 ARG A O 1
ATOM 786 N N . GLU A 1 95 ? -3.623 -2.439 14.959 1.00 97.38 95 GLU A N 1
ATOM 787 C CA . GLU A 1 95 ? -2.388 -2.598 14.188 1.00 97.38 95 GLU A CA 1
ATOM 788 C C . GLU A 1 95 ? -2.394 -1.705 12.945 1.00 97.38 95 GLU A C 1
ATOM 790 O O . GLU A 1 95 ? -1.368 -1.121 12.594 1.00 97.38 95 GLU A O 1
ATOM 795 N N . ALA A 1 96 ? -3.564 -1.536 12.318 1.00 98.31 96 ALA A N 1
ATOM 796 C CA . ALA A 1 96 ? -3.749 -0.591 11.224 1.00 98.31 96 ALA A CA 1
ATOM 797 C C . ALA A 1 96 ? -3.408 0.844 11.654 1.00 98.31 96 ALA A C 1
ATOM 799 O O . ALA A 1 96 ? -2.703 1.540 10.926 1.00 98.31 96 ALA A O 1
ATOM 800 N N . LEU A 1 97 ? -3.840 1.258 12.852 1.00 98.56 97 LEU A N 1
ATOM 801 C CA . LEU A 1 97 ? -3.494 2.551 13.445 1.00 98.56 97 LEU A CA 1
ATOM 802 C C . LEU A 1 97 ? -1.974 2.741 13.526 1.00 98.56 97 LEU A C 1
ATOM 804 O O . LEU A 1 97 ? -1.471 3.774 13.089 1.00 98.56 97 LEU A O 1
ATOM 808 N N . GLY A 1 98 ? -1.243 1.738 14.023 1.00 98.44 98 GLY A N 1
ATOM 809 C CA . GLY A 1 98 ? 0.219 1.786 14.103 1.00 98.44 98 GLY A CA 1
ATOM 810 C C . GLY A 1 98 ? 0.881 1.977 12.735 1.00 98.44 98 GLY A C 1
ATOM 811 O O . GLY A 1 98 ? 1.743 2.841 12.576 1.00 98.44 98 GLY A O 1
ATOM 812 N N . ALA A 1 99 ? 0.434 1.231 11.722 1.00 98.50 99 ALA A N 1
ATOM 813 C CA . ALA A 1 99 ? 0.955 1.355 10.361 1.00 98.50 99 ALA A CA 1
ATOM 814 C C . ALA A 1 99 ? 0.611 2.715 9.719 1.00 98.50 99 ALA A C 1
ATOM 816 O O . ALA A 1 99 ? 1.469 3.353 9.108 1.00 98.50 99 ALA A O 1
ATOM 817 N N . PHE A 1 100 ? -0.615 3.221 9.889 1.00 98.75 100 PHE A N 1
ATOM 818 C CA . PHE A 1 100 ? -0.988 4.544 9.378 1.00 98.75 100 PHE A CA 1
ATOM 819 C C . PHE A 1 100 ? -0.237 5.681 10.075 1.00 98.75 100 PHE A C 1
ATOM 821 O O . PHE A 1 100 ? 0.164 6.636 9.408 1.00 98.75 100 PHE A O 1
ATOM 828 N N . ALA A 1 101 ? 0.002 5.572 11.384 1.00 98.81 101 ALA A N 1
ATOM 829 C CA . ALA A 1 101 ? 0.802 6.539 12.128 1.00 98.81 101 ALA A CA 1
ATOM 830 C C . ALA A 1 101 ? 2.255 6.553 11.631 1.00 98.81 101 ALA A C 1
ATOM 832 O O . ALA A 1 101 ? 2.797 7.622 11.353 1.00 98.81 101 ALA A O 1
ATOM 833 N N . ALA A 1 102 ? 2.854 5.377 11.406 1.00 98.69 102 ALA A N 1
ATOM 834 C CA . ALA A 1 102 ? 4.186 5.273 10.813 1.00 98.69 102 ALA A CA 1
ATOM 835 C C . ALA A 1 102 ? 4.245 5.917 9.414 1.00 98.69 102 ALA A C 1
ATOM 837 O O . ALA A 1 102 ? 5.165 6.685 9.123 1.00 98.69 102 ALA A O 1
ATOM 838 N N . ALA A 1 103 ? 3.236 5.677 8.566 1.00 98.75 103 ALA A N 1
ATOM 839 C CA . ALA A 1 103 ? 3.128 6.317 7.254 1.00 98.75 103 ALA A CA 1
ATOM 840 C C . ALA A 1 103 ? 3.051 7.851 7.357 1.00 98.75 103 ALA A C 1
ATOM 842 O O . ALA A 1 103 ? 3.728 8.549 6.599 1.00 98.75 103 ALA A O 1
ATOM 843 N N . LEU A 1 104 ? 2.260 8.376 8.301 1.00 98.75 104 LEU A N 1
ATOM 844 C CA . LEU A 1 104 ? 2.120 9.813 8.541 1.00 98.75 104 LEU A CA 1
ATOM 845 C C . LEU A 1 104 ? 3.452 10.446 8.956 1.00 98.75 104 LEU A C 1
ATOM 847 O O . LEU A 1 104 ? 3.866 11.437 8.355 1.00 98.75 104 LEU A O 1
ATOM 851 N N . THR A 1 105 ? 4.152 9.851 9.925 1.00 98.81 105 THR A N 1
ATOM 852 C CA . THR A 1 105 ? 5.457 10.341 10.391 1.00 98.81 105 THR A CA 1
ATOM 853 C C . THR A 1 105 ? 6.485 10.367 9.262 1.00 98.81 105 THR A C 1
ATOM 855 O O . THR A 1 105 ? 7.200 11.355 9.096 1.00 98.81 105 THR A O 1
ATOM 858 N N . LEU A 1 106 ? 6.548 9.315 8.441 1.00 98.75 106 LEU A N 1
ATOM 859 C CA . LEU A 1 106 ? 7.454 9.268 7.290 1.00 98.75 106 LEU A CA 1
ATOM 860 C C . LEU A 1 106 ? 7.107 10.345 6.248 1.00 98.75 106 LEU A C 1
ATOM 862 O O . LEU A 1 106 ? 8.002 11.006 5.720 1.00 98.75 106 LEU A O 1
ATOM 866 N N . ARG A 1 107 ? 5.814 10.578 5.982 1.00 98.56 107 ARG A N 1
ATOM 867 C CA . ARG A 1 107 ? 5.347 11.642 5.073 1.00 98.56 107 ARG A CA 1
ATOM 868 C C . ARG A 1 107 ? 5.718 13.035 5.565 1.00 98.56 107 ARG A C 1
ATOM 870 O O . ARG A 1 107 ? 6.172 13.842 4.763 1.00 98.56 107 ARG A O 1
ATOM 877 N N . GLN A 1 108 ? 5.585 13.295 6.863 1.00 98.50 108 GLN A N 1
ATOM 878 C CA . GLN A 1 108 ? 6.008 14.559 7.471 1.00 98.50 108 GLN A CA 1
ATOM 879 C C . GLN A 1 108 ? 7.522 14.760 7.334 1.00 98.50 108 GLN A C 1
ATOM 881 O O . GLN A 1 108 ? 7.959 15.810 6.872 1.00 98.50 108 GLN A O 1
ATOM 886 N N . ARG A 1 109 ? 8.322 13.731 7.652 1.00 98.31 109 ARG A N 1
ATOM 887 C CA . ARG A 1 109 ? 9.793 13.784 7.565 1.00 98.31 109 ARG A CA 1
ATOM 888 C C . ARG A 1 109 ? 10.309 14.073 6.156 1.00 98.31 109 ARG A C 1
ATOM 890 O O . ARG A 1 109 ? 11.271 14.816 6.007 1.00 98.31 109 ARG A O 1
ATOM 897 N N . CYS A 1 110 ? 9.679 13.507 5.126 1.00 97.69 110 CYS A N 1
ATOM 898 C CA . CYS A 1 110 ? 10.101 13.701 3.735 1.00 97.69 110 CYS A CA 1
ATOM 899 C C . CYS A 1 110 ? 9.390 14.848 2.998 1.00 97.69 110 CYS A C 1
ATOM 901 O O . CYS A 1 110 ? 9.549 14.955 1.779 1.00 97.69 110 CYS A O 1
ATOM 903 N N . GLY A 1 111 ? 8.596 15.671 3.697 1.00 97.81 111 GLY A N 1
ATOM 904 C CA . GLY A 1 111 ? 7.860 16.780 3.082 1.00 97.81 111 GLY A CA 1
ATOM 905 C C . GLY A 1 111 ? 6.907 16.314 1.979 1.00 97.81 111 GLY A C 1
ATOM 906 O O . GLY A 1 111 ? 6.906 16.862 0.877 1.00 97.81 111 GLY A O 1
ATOM 907 N N . ALA A 1 112 ? 6.162 15.232 2.224 1.00 97.31 112 ALA A N 1
ATOM 908 C CA . ALA A 1 112 ? 5.221 14.703 1.248 1.00 97.31 112 ALA A CA 1
ATOM 909 C C . ALA A 1 112 ? 4.101 15.719 0.938 1.00 97.31 112 ALA A C 1
ATOM 911 O O . ALA A 1 112 ? 3.733 16.505 1.811 1.00 97.31 112 ALA A O 1
ATOM 912 N N . PRO A 1 113 ? 3.526 15.673 -0.277 1.00 97.69 113 PRO A N 1
ATOM 913 C CA . PRO A 1 113 ? 2.374 16.490 -0.645 1.00 97.69 113 PRO A CA 1
ATOM 914 C C . PRO A 1 113 ? 1.208 16.404 0.354 1.00 97.69 113 PRO A C 1
ATOM 916 O O . PRO A 1 113 ? 0.959 15.356 0.961 1.00 97.69 113 PRO A O 1
ATOM 919 N N . GLU A 1 114 ? 0.478 17.510 0.500 1.00 97.25 114 GLU A N 1
ATOM 920 C CA . GLU A 1 114 ? -0.572 17.668 1.513 1.00 97.25 114 GLU A CA 1
ATOM 921 C C . GLU A 1 114 ? -1.722 16.661 1.355 1.00 97.25 114 GLU A C 1
ATOM 923 O O . GLU A 1 114 ? -2.262 16.176 2.347 1.00 97.25 114 GLU A O 1
ATOM 928 N N . ASP A 1 115 ? -2.054 16.253 0.130 1.00 97.19 115 ASP A N 1
ATOM 929 C CA . ASP A 1 115 ? -3.047 15.207 -0.141 1.00 97.19 115 ASP A CA 1
ATOM 930 C C . ASP A 1 115 ? -2.648 13.856 0.480 1.00 97.19 115 ASP A C 1
ATOM 932 O O . ASP A 1 115 ? -3.488 13.130 1.022 1.00 97.19 115 ASP A O 1
ATOM 936 N N . GLN A 1 116 ? -1.353 13.531 0.485 1.00 96.50 116 GLN A N 1
ATOM 937 C CA . GLN A 1 116 ? -0.840 12.315 1.115 1.00 96.50 116 GLN A CA 1
ATOM 938 C C . GLN A 1 116 ? -0.857 12.420 2.644 1.00 96.50 116 GLN A C 1
ATOM 940 O O . GLN A 1 116 ? -1.173 11.440 3.326 1.00 96.50 116 GLN A O 1
ATOM 945 N N . LEU A 1 117 ? -0.544 13.595 3.196 1.00 98.25 117 LEU A N 1
ATOM 946 C CA . LEU A 1 117 ? -0.651 13.853 4.634 1.00 98.25 117 LEU A CA 1
ATOM 947 C C . LEU A 1 117 ? -2.106 13.742 5.100 1.00 98.25 117 LEU A C 1
ATOM 949 O O . LEU A 1 117 ? -2.388 13.021 6.059 1.00 98.25 117 LEU A O 1
ATOM 953 N N . LEU A 1 118 ? -3.039 14.375 4.382 1.00 97.75 118 LEU A N 1
ATOM 954 C CA . LEU A 1 118 ? -4.478 14.275 4.625 1.00 97.75 118 LEU A CA 1
ATOM 955 C C . LEU A 1 118 ? -4.954 12.822 4.565 1.00 97.75 118 LEU A C 1
ATOM 957 O O . LEU A 1 118 ? -5.618 12.363 5.493 1.00 97.75 118 LEU A O 1
ATOM 961 N N . SER A 1 119 ? -4.552 12.070 3.536 1.00 95.50 119 SER A N 1
ATOM 962 C CA . SER A 1 119 ? -4.903 10.653 3.406 1.00 95.50 119 SER A CA 1
ATOM 963 C C . SER A 1 119 ? -4.441 9.819 4.608 1.00 95.50 119 SER A C 1
ATOM 965 O O . SER A 1 119 ? -5.209 8.996 5.109 1.00 95.50 119 SER A O 1
ATOM 967 N N . SER A 1 120 ? -3.219 10.038 5.111 1.00 98.19 120 SER A N 1
ATOM 968 C CA . SER A 1 120 ? -2.749 9.352 6.322 1.00 98.19 120 SER A CA 1
ATOM 969 C C . SER A 1 120 ? -3.498 9.797 7.572 1.00 98.19 120 SER A C 1
ATOM 971 O O . SER A 1 120 ? -3.862 8.944 8.373 1.00 98.19 120 SER A O 1
ATOM 973 N N . ARG A 1 121 ? -3.758 11.099 7.748 1.00 98.69 121 ARG A N 1
ATOM 974 C CA . ARG A 1 121 ? -4.469 11.616 8.930 1.00 98.69 121 ARG A CA 1
ATOM 975 C C . ARG A 1 121 ? -5.881 11.052 9.043 1.00 98.69 121 ARG A C 1
ATOM 977 O O . ARG A 1 121 ? -6.247 10.574 10.111 1.00 98.69 121 ARG A O 1
ATOM 984 N N . VAL A 1 122 ? -6.630 11.027 7.939 1.00 98.50 122 VAL A N 1
ATOM 985 C CA . VAL A 1 122 ? -7.972 10.421 7.901 1.00 98.50 122 VAL A CA 1
ATOM 986 C C . VAL A 1 122 ? -7.907 8.936 8.265 1.00 98.50 122 VAL A C 1
ATOM 988 O O . VAL A 1 122 ? -8.722 8.455 9.049 1.00 98.50 122 VAL A O 1
ATOM 991 N N . ALA A 1 123 ? -6.911 8.208 7.750 1.00 98.38 123 ALA A N 1
ATOM 992 C CA . ALA A 1 123 ? -6.732 6.792 8.060 1.00 98.38 123 ALA A CA 1
ATOM 993 C C . ALA A 1 123 ? -6.366 6.547 9.539 1.00 98.38 123 ALA A C 1
ATOM 995 O O . ALA A 1 123 ? -6.927 5.646 10.159 1.00 98.38 123 ALA A O 1
ATOM 996 N N . VAL A 1 124 ? -5.479 7.367 10.118 1.00 98.75 124 VAL A N 1
ATOM 997 C CA . VAL A 1 124 ? -5.123 7.338 11.550 1.00 98.75 124 VAL A CA 1
ATOM 998 C C . VAL A 1 124 ? -6.355 7.588 12.412 1.00 98.75 124 VAL A C 1
ATOM 1000 O O . VAL A 1 124 ? -6.653 6.778 13.286 1.00 98.75 124 VAL A O 1
ATOM 1003 N N . GLN A 1 125 ? -7.092 8.668 12.143 1.00 98.38 125 GLN A N 1
ATOM 1004 C CA . GLN A 1 125 ? -8.293 9.011 12.901 1.00 98.38 125 GLN A CA 1
ATOM 1005 C C . GLN A 1 125 ? -9.296 7.856 12.866 1.00 98.38 125 GLN A C 1
ATOM 1007 O O . GLN A 1 125 ? -9.735 7.373 13.910 1.00 98.38 125 GLN A O 1
ATOM 1012 N N . ARG A 1 126 ? -9.608 7.359 11.664 1.00 98.25 126 ARG A N 1
ATOM 1013 C CA . ARG A 1 126 ? -10.613 6.312 11.494 1.00 98.25 126 ARG A CA 1
ATOM 1014 C C . ARG A 1 126 ? -10.210 4.993 12.152 1.00 98.25 126 ARG A C 1
ATOM 1016 O O . ARG A 1 126 ? -11.049 4.334 12.763 1.00 98.25 126 ARG A O 1
ATOM 1023 N N . ALA A 1 127 ? -8.943 4.596 12.031 1.00 98.12 127 ALA A N 1
ATOM 1024 C CA . ALA A 1 127 ? -8.436 3.397 12.690 1.00 98.12 127 ALA A CA 1
ATOM 1025 C C . ALA A 1 127 ? -8.456 3.539 14.220 1.00 98.12 127 ALA A C 1
ATOM 1027 O O . ALA A 1 127 ? -8.803 2.579 14.902 1.00 98.12 127 ALA A O 1
ATOM 1028 N N . GLY A 1 128 ? -8.153 4.729 14.750 1.00 98.00 128 GLY A N 1
ATOM 1029 C CA . GLY A 1 128 ? -8.236 5.031 16.180 1.00 98.00 128 GLY A CA 1
ATOM 1030 C C . GLY A 1 128 ? -9.652 4.895 16.735 1.00 98.00 128 GLY A C 1
ATOM 1031 O O . GLY A 1 128 ? -9.855 4.169 17.703 1.00 98.00 128 GLY A O 1
ATOM 1032 N N . GLU A 1 129 ? -10.644 5.501 16.074 1.00 97.38 129 GLU A N 1
ATOM 1033 C CA . GLU A 1 129 ? -12.059 5.397 16.468 1.00 97.38 129 GLU A CA 1
ATOM 1034 C C . GLU A 1 129 ? -12.532 3.939 16.574 1.00 97.38 129 GLU A C 1
ATOM 1036 O O . GLU A 1 129 ? -13.210 3.563 17.531 1.00 97.38 129 GLU A O 1
ATOM 1041 N N . LEU A 1 130 ? -12.187 3.106 15.587 1.00 96.81 130 LEU A N 1
ATOM 1042 C CA . LEU A 1 130 ? -12.590 1.697 15.558 1.00 96.81 130 LEU A CA 1
ATOM 1043 C C . LEU A 1 130 ? -11.795 0.838 16.547 1.00 96.81 130 LEU A C 1
ATOM 1045 O O . LEU A 1 130 ? -12.355 -0.085 17.140 1.00 96.81 130 LEU A O 1
ATOM 1049 N N . ALA A 1 131 ? -10.514 1.148 16.755 1.00 94.75 131 ALA A N 1
ATOM 1050 C CA . ALA A 1 131 ? -9.689 0.465 17.742 1.00 94.75 131 ALA A CA 1
ATOM 1051 C C . ALA A 1 131 ? -10.219 0.684 19.167 1.00 94.75 131 ALA A C 1
ATOM 1053 O O . ALA A 1 131 ? -10.309 -0.284 19.914 1.00 94.75 131 ALA A O 1
ATOM 1054 N N . SER A 1 132 ? -10.631 1.908 19.519 1.00 92.94 132 SER A N 1
ATOM 1055 C CA . SER A 1 132 ? -11.237 2.205 20.826 1.00 92.94 132 SER A CA 1
ATOM 1056 C C . SER A 1 132 ? -12.559 1.463 21.030 1.00 92.94 132 SER A C 1
ATOM 1058 O O . SER A 1 132 ? -12.741 0.807 22.046 1.00 92.94 132 SER A O 1
ATOM 1060 N N . ARG A 1 133 ? -13.442 1.446 20.022 1.00 90.00 133 ARG A N 1
ATOM 1061 C CA . ARG A 1 133 ? -14.723 0.712 20.100 1.00 90.00 133 ARG A CA 1
ATOM 1062 C C . ARG A 1 133 ? -14.562 -0.796 20.284 1.00 90.00 133 ARG A C 1
ATOM 1064 O O . ARG A 1 133 ? -15.443 -1.431 20.844 1.00 90.00 133 ARG A O 1
ATOM 1071 N N . SER A 1 134 ? -13.460 -1.362 19.793 1.00 74.12 134 SER A N 1
ATOM 1072 C CA . SER A 1 134 ? -13.168 -2.795 19.929 1.00 74.12 134 SER A CA 1
ATOM 1073 C C . SER A 1 134 ? -12.689 -3.172 21.338 1.00 74.12 134 SER A C 1
ATOM 1075 O O . SER A 1 134 ? -12.651 -4.352 21.658 1.00 74.12 134 SER A O 1
ATOM 1077 N N . ILE A 1 135 ? -12.289 -2.192 22.158 1.00 65.44 135 ILE A N 1
ATOM 1078 C CA . ILE A 1 135 ? -11.917 -2.386 23.569 1.00 65.44 135 ILE A CA 1
ATOM 1079 C C . ILE A 1 135 ? -13.164 -2.316 24.465 1.00 65.44 135 ILE A C 1
ATOM 1081 O O . ILE A 1 135 ? -13.222 -2.996 25.483 1.00 65.44 135 ILE A O 1
ATOM 1085 N N . ASP A 1 136 ? -14.170 -1.539 24.056 1.00 58.22 136 ASP A N 1
ATOM 1086 C CA . ASP A 1 136 ? -15.381 -1.264 24.840 1.00 58.22 136 ASP A CA 1
ATOM 1087 C C . ASP A 1 136 ? -16.521 -2.288 24.629 1.00 58.22 136 ASP A C 1
ATOM 1089 O O . ASP A 1 136 ? -17.614 -2.106 25.168 1.00 58.22 136 ASP A O 1
ATOM 1093 N N . GLN A 1 137 ? -16.307 -3.355 23.847 1.00 44.28 137 GLN A N 1
ATOM 1094 C CA . GLN A 1 137 ? -17.270 -4.457 23.711 1.00 44.28 137 GLN A CA 1
ATOM 1095 C C . GLN A 1 137 ? -16.885 -5.622 24.646 1.00 44.28 137 GLN A C 1
ATOM 1097 O O . GLN A 1 137 ? -15.790 -6.161 24.475 1.00 44.28 137 GLN A O 1
ATOM 1102 N N . PRO A 1 138 ? -17.738 -5.978 25.632 1.00 45.97 138 PRO A N 1
ATOM 1103 C CA . PRO A 1 138 ? -17.495 -7.084 26.561 1.00 45.97 138 PRO A CA 1
ATOM 1104 C C . PRO A 1 138 ? -17.581 -8.466 25.901 1.00 45.97 138 PRO A C 1
ATOM 1106 O O . PRO A 1 138 ? -18.324 -8.609 24.901 1.00 45.97 138 PRO A O 1
#

pLDDT: mean 92.83, std 12.17, range [44.28, 98.81]

Sequence (138 aa):
ELERRFVDATPADRVWLLRVLGRLDDALTLGQRLLRERSTFRVLLLVAHVHQWRGEFDRAELQQRARALAVGDRQLAFVEQHVGKRLFDSGRYREALGAFAAALTLRQRCGAPEDQLLSSRVAVQRAGELASRSIDQP

Radius of gyration: 15.69 Å; chains: 1; bounding box: 32×31×51 Å

Foldseek 3Di:
DLVVCVVPADLLSVLVSCLVVVVLVVSLVSLVVCVVVPDELSSLLSNCVSCLSVVNLVSVVSLVVSCVRADALQSNLVSLQSVLVSCVSVLVLVVSLVSLVSSLVSCVVVVHDPVSNVSSVVSNVVSVVSVVVVVVDD

Secondary structure (DSSP, 8-state):
-TTGGGSS--HHHHHHHHHHTT-HHHHHHHHHHHHHH---HHHHHHHHHHHHHTT-TT-HHHHHHHHHH--HHHHHHHHHHHHHHHHHHTT-HHHHHHHHHHHHHHHHHTT--HHHHHHHHHHHHHHHHHHHHTTS--